Protein AF-A0A2H5E335-F1 (afdb_monomer_lite)

Secondary structure (DSSP, 8-state):
-HHHHHHHHHHHH--EEEEETTEEEEE-SS-EEEEEPPPP-EEEEEEE-SS-EEEESSSEEEEEEEESSTTSPPEEE-SPEET--PPTTEEEEEEEEEEEPSS--TTS-SEEEEEEEEEEEEE---

pLDDT: mean 90.13, std 8.55, range [60.62, 98.44]

Sequence (126 aa):
MQRDARLIHQLEAGMDVSLDGDRLRLADGKDALSFERQPQGEIKLIYVAPDRKACVGVAPMQCLQVRADKAQPWELHYGEIEGFKPESGVAYRLRIKEVKVDNPPADASSLRWILETVVEQEVIKP

Structure (mmCIF, N/CA/C/O backbone):
data_AF-A0A2H5E335-F1
#
_entry.id   AF-A0A2H5E335-F1
#
loop_
_atom_site.group_PDB
_atom_site.id
_atom_site.type_symbol
_atom_site.label_atom_id
_atom_site.label_alt_id
_atom_site.label_comp_id
_atom_site.label_asym_id
_atom_site.label_entity_id
_atom_site.label_seq_id
_atom_site.pdbx_PDB_ins_code
_atom_site.Cartn_x
_atom_site.Cartn_y
_atom_site.Cartn_z
_atom_site.occupancy
_atom_site.B_iso_or_equiv
_atom_site.auth_seq_id
_atom_site.auth_comp_id
_atom_site.auth_asym_id
_atom_site.auth_atom_id
_atom_site.pdbx_PDB_model_num
ATOM 1 N N . MET A 1 1 ? -5.940 -7.190 -18.837 1.00 60.62 1 MET A N 1
ATOM 2 C CA . MET A 1 1 ? -6.496 -7.380 -20.199 1.00 60.62 1 MET A CA 1
ATOM 3 C C . MET A 1 1 ? -5.708 -6.658 -21.300 1.00 60.62 1 MET A C 1
ATOM 5 O O . MET A 1 1 ? -5.048 -7.346 -22.060 1.00 60.62 1 MET A O 1
ATOM 9 N N . GLN A 1 2 ? -5.692 -5.318 -21.421 1.00 68.56 2 GLN A N 1
ATOM 10 C CA . GLN A 1 2 ? -4.938 -4.645 -22.515 1.00 68.56 2 GLN A CA 1
ATOM 11 C C . GLN A 1 2 ? -3.404 -4.702 -22.382 1.00 68.56 2 GLN A C 1
ATOM 13 O O . GLN A 1 2 ? -2.686 -4.597 -23.376 1.00 68.56 2 GLN A O 1
ATOM 18 N N . ARG A 1 3 ? -2.881 -4.798 -21.155 1.00 73.50 3 ARG A N 1
ATOM 19 C CA . ARG A 1 3 ? -1.435 -4.895 -20.906 1.00 73.50 3 ARG A CA 1
ATOM 20 C C . ARG A 1 3 ? -0.919 -6.303 -21.203 1.00 73.50 3 ARG A C 1
ATOM 22 O O . ARG A 1 3 ? 0.105 -6.445 -21.856 1.00 73.50 3 ARG A O 1
ATOM 29 N N . ASP A 1 4 ? -1.694 -7.307 -20.808 1.00 78.75 4 ASP A N 1
ATOM 30 C CA . ASP A 1 4 ? -1.382 -8.722 -21.027 1.00 78.75 4 ASP A CA 1
ATOM 31 C C . ASP A 1 4 ? -1.404 -9.065 -22.519 1.00 78.75 4 ASP A C 1
ATOM 33 O O . ASP A 1 4 ? -0.482 -9.699 -23.010 1.00 78.75 4 ASP A O 1
ATOM 37 N N . ALA A 1 5 ? -2.391 -8.557 -23.267 1.00 76.94 5 ALA A N 1
ATOM 38 C CA . ALA A 1 5 ? -2.455 -8.744 -24.718 1.00 76.94 5 ALA A CA 1
ATOM 39 C C . ALA A 1 5 ? -1.237 -8.146 -25.447 1.00 76.94 5 ALA A C 1
ATOM 41 O O . ALA A 1 5 ? -0.701 -8.764 -26.363 1.00 76.94 5 ALA A O 1
ATOM 42 N N . ARG A 1 6 ? -0.763 -6.968 -25.014 1.00 74.38 6 ARG A N 1
ATOM 43 C CA . ARG A 1 6 ? 0.463 -6.354 -25.554 1.00 74.38 6 ARG A CA 1
ATOM 44 C C . ARG A 1 6 ? 1.710 -7.159 -25.209 1.00 74.38 6 ARG A C 1
ATOM 46 O O . ARG A 1 6 ? 2.563 -7.337 -26.068 1.00 74.38 6 ARG A O 1
ATOM 53 N N . LEU A 1 7 ? 1.799 -7.664 -23.980 1.00 78.56 7 LEU A N 1
ATOM 54 C CA . LEU A 1 7 ? 2.911 -8.511 -23.558 1.00 78.56 7 LEU A CA 1
ATOM 55 C C . LEU A 1 7 ? 2.973 -9.809 -24.376 1.00 78.56 7 LEU A C 1
ATOM 57 O O . LEU A 1 7 ? 4.048 -10.175 -24.837 1.00 78.56 7 LEU A O 1
ATOM 61 N N . ILE A 1 8 ? 1.830 -10.469 -24.586 1.00 80.31 8 ILE A N 1
ATOM 62 C CA . ILE A 1 8 ? 1.732 -11.688 -25.402 1.00 80.31 8 ILE A CA 1
ATOM 63 C C . ILE A 1 8 ? 2.181 -11.407 -26.839 1.00 80.31 8 ILE A C 1
ATOM 65 O O . ILE A 1 8 ? 3.070 -12.090 -27.333 1.00 80.31 8 ILE A O 1
ATOM 69 N N . HIS A 1 9 ? 1.634 -10.361 -27.470 1.00 73.56 9 HIS A N 1
ATOM 70 C CA . HIS A 1 9 ? 2.012 -9.984 -28.835 1.00 73.56 9 HIS A CA 1
ATOM 71 C C . HIS A 1 9 ? 3.520 -9.752 -28.968 1.00 73.56 9 HIS A C 1
ATOM 73 O O . HIS A 1 9 ? 4.144 -10.248 -29.902 1.00 73.56 9 HIS A O 1
ATOM 79 N N . GLN A 1 10 ? 4.119 -9.016 -28.028 1.00 68.75 10 GLN A N 1
ATOM 80 C CA . GLN A 1 10 ? 5.556 -8.774 -28.065 1.00 68.75 10 GLN A CA 1
ATOM 81 C C . GLN A 1 10 ? 6.347 -10.084 -27.923 1.00 68.75 10 GLN A C 1
ATOM 83 O O . GLN A 1 10 ? 7.240 -10.328 -28.728 1.00 68.75 10 GLN A O 1
ATOM 88 N N . LEU A 1 11 ? 5.988 -10.966 -26.980 1.00 76.06 11 LEU A N 1
ATOM 89 C CA . LEU A 1 11 ? 6.656 -12.263 -26.788 1.00 76.06 11 LEU A CA 1
ATOM 90 C C . LEU A 1 11 ? 6.632 -13.148 -28.047 1.00 76.06 11 LEU A C 1
ATOM 92 O O . LEU A 1 11 ? 7.622 -13.819 -28.333 1.00 76.06 11 LEU A O 1
ATOM 96 N N . GLU A 1 12 ? 5.531 -13.135 -28.798 1.00 75.12 12 GLU A N 1
ATOM 97 C CA . GLU A 1 12 ? 5.362 -13.917 -30.030 1.00 75.12 12 GLU A CA 1
ATOM 98 C C . GLU A 1 12 ? 6.105 -13.315 -31.237 1.00 75.12 12 GLU A C 1
ATOM 100 O O . GLU A 1 12 ? 6.543 -14.056 -32.117 1.00 75.12 12 GLU A O 1
ATOM 105 N N . ALA A 1 13 ? 6.283 -11.988 -31.280 1.00 69.75 13 ALA A N 1
ATOM 106 C CA . ALA A 1 13 ? 6.870 -11.272 -32.417 1.00 69.75 13 ALA A CA 1
ATOM 107 C C . ALA A 1 13 ? 8.408 -11.361 -32.520 1.00 69.75 13 ALA A C 1
ATOM 109 O O . ALA A 1 13 ? 8.966 -10.949 -33.536 1.00 69.75 13 ALA A O 1
ATOM 110 N N . GLY A 1 14 ? 9.093 -11.902 -31.505 1.00 66.50 14 GLY A N 1
ATOM 111 C CA . GLY A 1 14 ? 10.557 -11.898 -31.417 1.00 66.50 14 GLY A CA 1
ATOM 112 C C . GLY A 1 14 ? 11.076 -10.517 -31.008 1.00 66.50 14 GLY A C 1
ATOM 113 O O . GLY A 1 14 ? 11.213 -9.621 -31.834 1.00 66.50 14 GLY A O 1
ATOM 114 N N . MET A 1 15 ? 11.327 -10.332 -29.710 1.00 76.19 15 MET A N 1
ATOM 115 C CA . MET A 1 15 ? 11.650 -9.019 -29.138 1.00 76.19 15 MET A CA 1
ATOM 116 C C . MET A 1 15 ? 13.148 -8.741 -29.100 1.00 76.19 15 MET A C 1
ATOM 118 O O . MET A 1 15 ? 13.938 -9.613 -28.731 1.00 76.19 15 MET A O 1
ATOM 122 N N . ASP A 1 16 ? 13.500 -7.472 -29.298 1.00 83.44 16 ASP A N 1
ATOM 123 C CA . ASP A 1 16 ? 14.744 -6.921 -28.777 1.00 83.44 16 ASP A CA 1
ATOM 124 C C . ASP A 1 16 ? 14.604 -6.736 -27.263 1.00 83.44 16 ASP A C 1
ATOM 126 O O . ASP A 1 16 ? 13.785 -5.947 -26.770 1.00 83.44 16 ASP A O 1
ATOM 130 N N . VAL A 1 17 ? 15.412 -7.489 -26.519 1.00 88.12 17 VAL A N 1
ATOM 131 C CA . VAL A 1 17 ? 15.466 -7.453 -25.058 1.00 88.12 17 VAL A CA 1
ATOM 132 C C . VAL A 1 17 ? 16.717 -6.699 -24.636 1.00 88.12 17 VAL A C 1
ATOM 134 O O . VAL A 1 17 ? 17.832 -7.110 -24.950 1.00 88.12 17 VAL A O 1
ATOM 137 N N . SER A 1 18 ? 16.544 -5.617 -23.881 1.00 90.38 18 SER A N 1
ATOM 138 C CA . SER A 1 18 ? 17.660 -4.886 -23.275 1.00 90.38 18 SER A CA 1
ATOM 139 C C . SER A 1 18 ? 17.441 -4.726 -21.777 1.00 90.38 18 SER A C 1
ATOM 141 O O . SER A 1 18 ? 16.357 -4.322 -21.348 1.00 90.38 18 SER A O 1
ATOM 143 N N . LEU A 1 19 ? 18.479 -5.006 -20.994 1.00 91.62 19 LEU A N 1
ATOM 144 C CA . LEU A 1 19 ? 18.505 -4.793 -19.551 1.00 91.62 19 LEU A CA 1
ATOM 145 C C . LEU A 1 19 ? 19.528 -3.699 -19.238 1.00 91.62 19 LEU A C 1
ATOM 147 O O . LEU A 1 19 ? 20.710 -3.870 -19.530 1.00 91.62 19 LEU A O 1
ATOM 151 N N . ASP A 1 20 ? 19.066 -2.598 -18.652 1.00 91.38 20 ASP A N 1
ATOM 152 C CA . ASP A 1 20 ? 19.900 -1.489 -18.188 1.00 91.38 20 ASP A CA 1
ATOM 153 C C . ASP A 1 20 ? 19.709 -1.323 -16.677 1.00 91.38 20 ASP A C 1
ATOM 155 O O . ASP A 1 20 ? 18.678 -0.835 -16.209 1.00 91.38 20 ASP A O 1
ATOM 159 N N . GLY A 1 21 ? 20.669 -1.834 -15.904 1.00 90.19 21 GLY A N 1
ATOM 160 C CA . GLY A 1 21 ? 20.563 -1.918 -14.448 1.00 90.19 21 GLY A CA 1
ATOM 161 C C . GLY A 1 21 ? 19.329 -2.712 -14.005 1.00 90.19 21 GLY A C 1
ATOM 162 O O . GLY A 1 21 ? 19.232 -3.920 -14.231 1.00 90.19 21 GLY A O 1
ATOM 163 N N . ASP A 1 22 ? 18.390 -2.018 -13.364 1.00 90.06 22 ASP A N 1
ATOM 164 C CA . ASP A 1 22 ? 17.129 -2.577 -12.869 1.00 90.06 22 ASP A CA 1
ATOM 165 C C . ASP A 1 22 ? 15.958 -2.415 -13.849 1.00 90.06 22 ASP A C 1
ATOM 167 O O . ASP A 1 22 ? 14.860 -2.912 -13.584 1.00 90.06 22 ASP A O 1
ATOM 171 N N . ARG A 1 23 ? 16.190 -1.788 -15.007 1.00 92.94 23 ARG A N 1
ATOM 172 C CA . ARG A 1 23 ? 15.169 -1.553 -16.023 1.00 92.94 23 ARG A CA 1
ATOM 173 C C . ARG A 1 23 ? 15.276 -2.561 -17.161 1.00 92.94 23 ARG A C 1
ATOM 175 O O . ARG A 1 23 ? 16.221 -2.555 -17.948 1.00 92.94 23 ARG A O 1
ATOM 182 N N . LEU A 1 24 ? 14.255 -3.400 -17.296 1.00 91.88 24 LEU A N 1
ATOM 183 C CA . LEU A 1 24 ? 14.055 -4.271 -18.451 1.00 91.88 24 LEU A CA 1
ATOM 184 C C . LEU A 1 24 ? 13.215 -3.539 -19.499 1.00 91.88 24 LEU A C 1
ATOM 186 O O . LEU A 1 24 ? 12.108 -3.080 -19.210 1.00 91.88 24 LEU A O 1
ATOM 190 N N . ARG A 1 25 ? 13.706 -3.478 -20.736 1.00 91.44 25 ARG A N 1
ATOM 191 C CA . ARG A 1 25 ? 12.955 -2.980 -21.889 1.00 91.44 25 ARG A CA 1
ATOM 192 C C . ARG A 1 25 ? 12.761 -4.096 -22.910 1.00 91.44 25 ARG A C 1
ATOM 194 O O . ARG A 1 25 ? 13.720 -4.752 -23.307 1.00 91.44 25 ARG A O 1
ATOM 201 N N . LEU A 1 26 ? 11.514 -4.264 -23.335 1.00 88.75 26 LEU A N 1
ATOM 202 C CA . LEU A 1 26 ? 11.091 -5.184 -24.386 1.00 88.75 26 LEU A CA 1
ATOM 203 C C . LEU A 1 26 ? 10.549 -4.361 -25.553 1.00 88.75 26 LEU A C 1
ATOM 205 O O . LEU A 1 26 ? 9.723 -3.477 -25.320 1.00 88.75 26 LEU A O 1
ATOM 209 N N . ALA A 1 27 ? 11.013 -4.604 -26.777 1.00 86.25 27 ALA A N 1
ATOM 210 C CA . ALA A 1 27 ? 10.514 -3.900 -27.957 1.00 86.25 27 ALA A CA 1
ATOM 211 C C . ALA A 1 27 ? 10.431 -4.794 -29.194 1.00 86.25 27 ALA A C 1
ATOM 213 O O . ALA A 1 27 ? 11.202 -5.736 -29.338 1.00 86.25 27 ALA A O 1
ATOM 214 N N . ASP A 1 28 ? 9.521 -4.450 -30.103 1.00 81.25 28 ASP A N 1
ATOM 215 C CA . ASP A 1 28 ? 9.271 -5.154 -31.372 1.00 81.25 28 ASP A CA 1
ATOM 216 C C . ASP A 1 28 ? 9.403 -4.221 -32.599 1.00 81.25 28 ASP A C 1
ATOM 218 O O . ASP A 1 28 ? 8.869 -4.480 -33.678 1.00 81.25 28 ASP A O 1
ATOM 222 N N . GLY A 1 29 ? 10.076 -3.077 -32.420 1.00 78.19 29 GLY A N 1
ATOM 223 C CA . GLY A 1 29 ? 10.243 -2.032 -33.436 1.00 78.19 29 GLY A CA 1
ATOM 224 C C . GLY A 1 29 ? 9.037 -1.100 -33.619 1.00 78.19 29 GLY A C 1
ATOM 225 O O . GLY A 1 29 ? 9.208 -0.022 -34.187 1.00 78.19 29 GLY A O 1
ATOM 226 N N . LYS A 1 30 ? 7.846 -1.453 -33.113 1.00 79.94 30 LYS A N 1
ATOM 227 C CA . LYS A 1 30 ? 6.643 -0.596 -33.145 1.00 79.94 30 LYS A CA 1
ATOM 228 C C . LYS A 1 30 ? 6.271 -0.067 -31.769 1.00 79.94 30 LYS A C 1
ATOM 230 O O . LYS A 1 30 ? 5.855 1.082 -31.656 1.00 79.94 30 LYS A O 1
ATOM 235 N N . ASP A 1 31 ? 6.435 -0.894 -30.745 1.00 82.12 31 ASP A N 1
ATOM 236 C CA . ASP A 1 31 ? 6.078 -0.578 -29.370 1.00 82.12 31 ASP A CA 1
ATOM 237 C C . ASP A 1 31 ? 7.196 -0.987 -28.402 1.00 82.12 31 ASP A C 1
ATOM 239 O O . ASP A 1 31 ? 8.098 -1.763 -28.736 1.00 82.12 31 ASP A O 1
ATOM 243 N N . ALA A 1 32 ? 7.146 -0.454 -27.179 1.00 85.50 32 ALA A N 1
ATOM 244 C CA . ALA A 1 32 ? 8.095 -0.810 -26.130 1.00 85.50 32 ALA A CA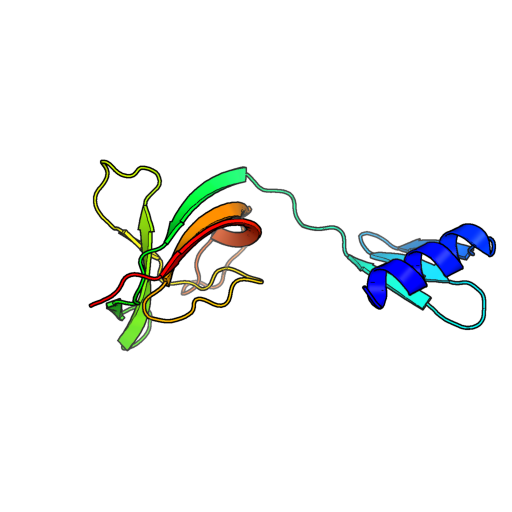 1
ATOM 245 C C . ALA A 1 32 ? 7.434 -0.890 -24.750 1.00 85.50 32 ALA A C 1
ATOM 247 O O . ALA A 1 32 ? 6.734 0.027 -24.323 1.00 85.50 32 ALA A O 1
ATOM 248 N N . LEU A 1 33 ? 7.713 -1.969 -24.019 1.00 86.88 33 LEU A N 1
ATOM 249 C CA . LEU A 1 33 ? 7.364 -2.114 -22.610 1.00 86.88 33 LEU A CA 1
ATOM 250 C C . LEU A 1 33 ? 8.610 -1.878 -21.753 1.00 86.88 33 LEU A C 1
ATOM 252 O O . LEU A 1 33 ? 9.700 -2.342 -22.079 1.00 86.88 33 LEU A O 1
ATOM 256 N N . SER A 1 34 ? 8.451 -1.138 -20.656 1.00 89.00 34 SER A N 1
ATOM 257 C CA . SER A 1 34 ? 9.490 -0.947 -19.640 1.00 89.00 34 SER A CA 1
ATOM 258 C C . SER A 1 34 ? 9.016 -1.515 -18.310 1.00 89.00 34 SER A C 1
ATOM 260 O O . SER A 1 34 ? 7.897 -1.238 -17.876 1.00 89.00 34 SER A O 1
ATOM 262 N N . PHE A 1 35 ? 9.883 -2.286 -17.669 1.00 88.50 35 PHE A N 1
ATOM 263 C CA . PHE A 1 35 ? 9.659 -2.883 -16.364 1.00 88.50 35 PHE A CA 1
ATOM 264 C C . PHE A 1 35 ? 10.814 -2.484 -15.460 1.00 88.50 35 PHE A C 1
ATOM 266 O O . PHE A 1 35 ? 11.970 -2.654 -15.831 1.00 88.50 35 PHE A O 1
ATOM 273 N N . GLU A 1 36 ? 10.489 -1.981 -14.279 1.00 90.25 36 GLU A N 1
ATOM 274 C CA . GLU A 1 36 ? 11.469 -1.724 -13.229 1.00 90.25 36 GLU A CA 1
ATOM 275 C C . GLU A 1 36 ? 11.480 -2.916 -12.275 1.00 90.25 36 GLU A C 1
ATOM 277 O O . GLU A 1 36 ? 10.418 -3.426 -11.889 1.00 90.25 36 GLU A O 1
ATOM 282 N N . ARG A 1 37 ? 12.671 -3.373 -11.888 1.00 88.75 37 ARG A N 1
ATOM 283 C CA . ARG A 1 37 ? 12.820 -4.394 -10.856 1.00 88.75 37 ARG A CA 1
ATOM 284 C C . ARG A 1 37 ? 12.235 -3.855 -9.556 1.00 88.75 37 ARG A C 1
ATOM 286 O O . ARG A 1 37 ? 12.618 -2.795 -9.070 1.00 88.75 37 ARG A O 1
ATOM 293 N N . GLN A 1 38 ? 11.313 -4.610 -8.969 1.00 85.00 38 GLN A N 1
ATOM 294 C CA . GLN A 1 38 ? 10.815 -4.264 -7.647 1.00 85.00 38 GLN A CA 1
ATOM 295 C C . GLN A 1 38 ? 11.916 -4.448 -6.593 1.00 85.00 38 GLN A C 1
ATOM 297 O O . GLN A 1 38 ? 12.669 -5.425 -6.666 1.00 85.00 38 GLN A O 1
ATOM 302 N N . PRO A 1 39 ? 11.987 -3.559 -5.590 1.00 88.25 39 PRO A N 1
ATOM 303 C CA . PRO A 1 39 ? 12.945 -3.693 -4.503 1.00 88.25 39 PRO A CA 1
ATOM 304 C C . PRO A 1 39 ? 12.715 -4.993 -3.721 1.00 88.25 39 PRO A C 1
ATOM 306 O O . PRO A 1 39 ? 11.595 -5.509 -3.645 1.00 88.25 39 PRO A O 1
ATOM 309 N N . GLN A 1 40 ? 13.784 -5.522 -3.126 1.00 89.06 40 GLN A N 1
ATOM 310 C CA . GLN A 1 40 ? 13.689 -6.657 -2.209 1.00 89.06 40 GLN A CA 1
ATOM 311 C C . GLN A 1 40 ? 13.129 -6.202 -0.858 1.00 89.06 40 GLN A C 1
ATOM 313 O O . GLN A 1 40 ? 13.362 -5.077 -0.421 1.00 89.06 40 GLN A O 1
ATOM 318 N N . GLY A 1 41 ? 12.388 -7.081 -0.189 1.00 93.19 41 GLY A N 1
ATOM 319 C CA . GLY A 1 41 ? 11.755 -6.767 1.084 1.00 93.19 41 GLY A CA 1
ATOM 320 C C . GLY A 1 41 ? 11.146 -7.991 1.750 1.00 93.19 41 GLY A C 1
ATOM 321 O O . GLY A 1 41 ? 11.043 -9.062 1.146 1.00 93.19 41 GLY A O 1
ATOM 32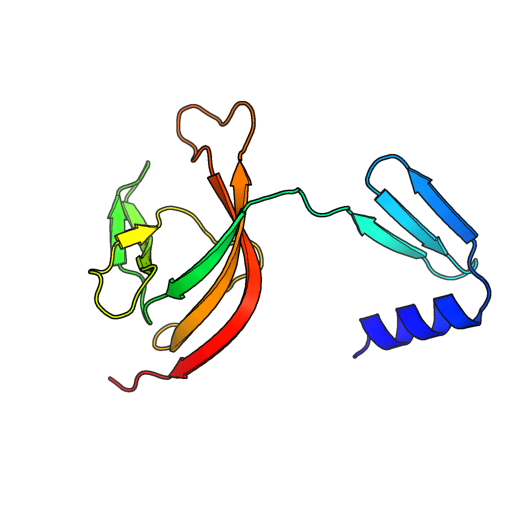2 N N . GLU A 1 42 ? 10.743 -7.821 3.002 1.00 96.25 42 GLU A N 1
ATOM 323 C CA . GLU A 1 42 ? 10.044 -8.848 3.763 1.00 96.25 42 GLU A CA 1
ATOM 324 C C . GLU A 1 42 ? 8.583 -8.916 3.319 1.00 96.25 42 GLU A C 1
ATOM 326 O O 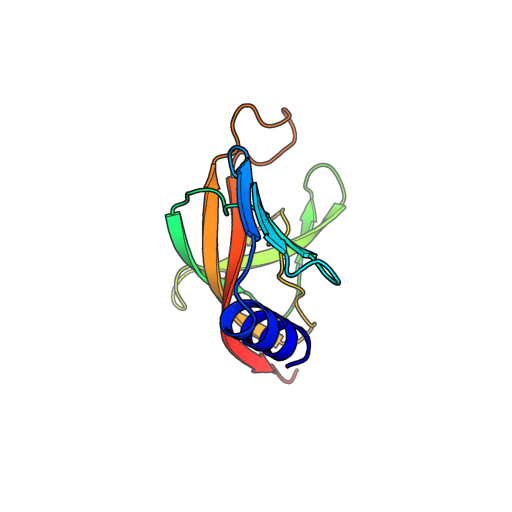. GLU A 1 42 ? 7.908 -7.898 3.183 1.00 96.25 42 GLU A O 1
ATOM 331 N N . ILE A 1 43 ? 8.070 -10.123 3.102 1.00 97.31 43 ILE A N 1
ATOM 332 C CA . ILE A 1 43 ? 6.654 -10.309 2.799 1.00 97.31 43 ILE A CA 1
ATOM 333 C C . ILE A 1 43 ? 5.863 -10.408 4.096 1.00 97.31 43 ILE A C 1
ATOM 335 O O . ILE A 1 43 ? 6.156 -11.257 4.936 1.00 97.31 43 ILE A O 1
ATOM 339 N N . LYS A 1 44 ? 4.790 -9.620 4.202 1.00 97.00 44 LYS A N 1
ATOM 340 C CA . LYS A 1 44 ? 3.864 -9.659 5.337 1.00 97.00 44 LYS A CA 1
ATOM 341 C C . LYS A 1 44 ? 2.421 -9.826 4.876 1.00 97.00 44 LYS A C 1
ATOM 343 O O . LYS A 1 44 ? 2.027 -9.360 3.806 1.00 97.00 44 LYS A O 1
ATOM 348 N N . LEU A 1 45 ? 1.631 -10.504 5.704 1.00 97.94 45 LEU A N 1
ATOM 349 C CA . LEU A 1 45 ? 0.176 -10.529 5.599 1.00 97.94 45 LEU A CA 1
ATOM 350 C C . LEU A 1 45 ? -0.388 -9.624 6.684 1.00 97.94 45 LEU A C 1
ATOM 352 O O . LEU A 1 45 ? -0.080 -9.810 7.857 1.00 97.94 45 LEU A O 1
ATOM 356 N N . ILE A 1 46 ? -1.210 -8.665 6.280 1.00 98.06 46 ILE A N 1
ATOM 357 C CA . ILE A 1 46 ? -1.829 -7.705 7.191 1.00 98.06 46 ILE A CA 1
ATOM 358 C C . ILE A 1 46 ? -3.326 -7.618 6.933 1.00 98.06 46 ILE A C 1
ATOM 360 O O . ILE A 1 46 ? -3.801 -7.852 5.819 1.00 98.06 46 ILE A O 1
ATOM 364 N N . TYR A 1 47 ? -4.066 -7.242 7.964 1.00 98.44 47 TYR A N 1
ATOM 365 C CA . TYR A 1 47 ? -5.434 -6.767 7.838 1.00 98.44 47 TYR A CA 1
ATOM 366 C C . TYR A 1 47 ? -5.435 -5.245 7.825 1.00 98.44 47 TYR A C 1
ATOM 368 O O . TYR A 1 47 ? -4.673 -4.633 8.572 1.00 98.44 47 TYR A O 1
ATOM 376 N N . VAL A 1 48 ? -6.312 -4.653 7.020 1.00 98.25 48 VAL A N 1
ATOM 377 C CA . VAL A 1 48 ? -6.583 -3.212 6.995 1.00 98.25 48 VAL A CA 1
ATOM 378 C C . VAL A 1 48 ? -8.048 -3.000 7.349 1.00 98.25 48 VAL A C 1
ATOM 380 O O . VAL A 1 48 ? -8.921 -3.686 6.811 1.00 98.25 48 VAL A O 1
ATOM 383 N N . ALA A 1 49 ? -8.314 -2.095 8.288 1.00 97.69 49 ALA A N 1
ATOM 384 C CA . ALA A 1 49 ? -9.673 -1.806 8.728 1.00 97.69 49 ALA A CA 1
ATOM 385 C C . ALA A 1 49 ? -10.479 -1.064 7.642 1.00 97.69 49 ALA A C 1
ATOM 387 O O . ALA A 1 49 ? -9.878 -0.449 6.759 1.00 97.69 49 ALA A O 1
ATOM 388 N N . PRO A 1 50 ? -11.822 -1.069 7.739 1.00 96.81 50 PRO A N 1
ATOM 389 C CA . PRO A 1 50 ? -12.707 -0.446 6.754 1.00 96.81 50 PRO A CA 1
ATOM 390 C C . PRO A 1 50 ? -12.505 1.048 6.564 1.00 96.81 50 PRO A C 1
ATOM 392 O O . PRO A 1 50 ? -12.636 1.568 5.459 1.00 96.81 50 PRO A O 1
ATOM 395 N N . ASP A 1 51 ? -12.184 1.732 7.657 1.00 95.69 51 ASP A N 1
ATOM 396 C CA . ASP A 1 51 ? -12.084 3.177 7.682 1.00 95.69 51 ASP A CA 1
ATOM 397 C C . ASP A 1 51 ? -10.767 3.618 8.296 1.00 95.69 51 ASP A C 1
ATOM 399 O O . ASP A 1 51 ? -10.173 2.966 9.166 1.00 95.69 51 ASP A O 1
ATOM 403 N N . ARG A 1 52 ? -10.311 4.775 7.829 1.00 95.50 52 ARG A N 1
ATOM 404 C CA . ARG A 1 52 ? -9.163 5.461 8.406 1.00 95.50 52 ARG A CA 1
ATOM 405 C C . ARG A 1 52 ? -9.536 6.073 9.747 1.00 95.50 52 ARG A C 1
ATOM 407 O O . ARG A 1 52 ? -10.702 6.340 10.033 1.00 95.50 52 ARG A O 1
ATOM 414 N N . LYS A 1 53 ? -8.518 6.312 10.567 1.00 96.25 53 LYS A N 1
ATOM 415 C CA . LYS A 1 53 ? -8.674 6.984 11.854 1.00 96.25 53 LYS A CA 1
ATOM 416 C C . LYS A 1 53 ? -7.890 8.284 11.861 1.00 96.25 53 LYS A C 1
ATOM 418 O O . LYS A 1 53 ? -6.752 8.332 11.392 1.00 96.25 53 LYS A O 1
ATOM 423 N N . ALA A 1 54 ? -8.493 9.318 12.444 1.00 96.75 54 ALA A N 1
ATOM 424 C CA . ALA A 1 54 ? -7.805 10.570 12.702 1.00 96.75 54 ALA A CA 1
ATOM 425 C C . ALA A 1 54 ? -6.559 10.307 13.561 1.00 96.75 54 ALA A C 1
ATOM 427 O O . ALA A 1 54 ? -6.624 9.636 14.594 1.00 96.75 54 ALA A O 1
ATOM 428 N N . CYS A 1 55 ? -5.427 10.829 13.113 1.00 94.62 55 CYS A N 1
ATOM 429 C CA . CYS A 1 55 ? -4.124 10.663 13.740 1.00 94.62 55 CYS A CA 1
ATOM 430 C C . CYS A 1 55 ? -3.275 11.918 13.492 1.00 94.62 55 CYS A C 1
ATOM 432 O O . CYS A 1 55 ? -3.633 12.779 12.684 1.00 94.62 55 CYS A O 1
ATOM 434 N N . VAL A 1 56 ? -2.142 12.023 14.183 1.00 92.56 56 VAL A N 1
ATOM 435 C CA . VAL A 1 56 ? -1.190 13.124 14.002 1.00 92.56 56 VAL A CA 1
ATOM 436 C C . VAL A 1 56 ? 0.176 12.524 13.692 1.00 92.56 56 VAL A C 1
ATOM 438 O O . VAL A 1 56 ? 0.738 11.825 14.532 1.00 92.56 56 VAL A O 1
ATOM 441 N N . GLY A 1 57 ? 0.660 12.755 12.469 1.00 86.44 57 GLY A N 1
ATOM 442 C CA . GLY A 1 57 ? 2.050 12.515 12.073 1.00 86.44 57 GLY A CA 1
ATOM 443 C C . GLY A 1 57 ? 2.836 13.819 12.199 1.00 86.44 57 GLY A C 1
ATOM 444 O O . GLY A 1 57 ? 2.879 14.417 13.269 1.00 86.44 57 GLY A O 1
ATOM 445 N N . VAL A 1 58 ? 3.369 14.321 11.081 1.00 86.12 58 VAL A N 1
ATOM 446 C CA . VAL A 1 58 ? 3.908 15.696 11.002 1.00 86.12 58 VAL A CA 1
ATOM 447 C C . VAL A 1 58 ? 2.793 16.745 11.159 1.00 86.12 58 VAL A C 1
ATOM 449 O O . VAL A 1 58 ? 3.008 17.818 11.716 1.00 86.12 58 VAL A O 1
ATOM 452 N N . ALA A 1 59 ? 1.580 16.418 10.703 1.00 90.75 59 ALA A N 1
ATOM 453 C CA . ALA A 1 59 ? 0.368 17.226 10.822 1.00 90.75 59 ALA A CA 1
ATOM 454 C C . ALA A 1 59 ? -0.864 16.316 11.042 1.00 90.75 59 ALA A C 1
ATOM 456 O O . ALA A 1 59 ? -0.757 15.094 10.870 1.00 90.75 59 ALA A O 1
ATOM 457 N N . PRO A 1 60 ? -2.034 16.869 11.425 1.00 95.25 60 PRO A N 1
ATOM 458 C CA . PRO A 1 60 ? -3.279 16.106 11.488 1.00 95.25 60 PRO A CA 1
ATOM 459 C C . PRO A 1 60 ? -3.617 15.460 10.139 1.00 95.25 60 PRO A C 1
ATOM 461 O O . PRO A 1 60 ? -3.614 16.128 9.106 1.00 95.25 60 PRO A O 1
ATOM 464 N N . MET A 1 61 ? -3.918 14.162 10.149 1.00 94.62 61 MET A N 1
ATOM 465 C CA . MET A 1 61 ? -4.179 13.373 8.943 1.00 94.62 61 MET A CA 1
ATOM 466 C C . MET A 1 61 ? -5.101 12.174 9.230 1.00 94.62 61 MET A C 1
ATOM 468 O O . MET A 1 61 ? -5.594 11.994 10.345 1.00 94.62 61 MET A O 1
ATOM 472 N N . GLN A 1 62 ? -5.351 11.356 8.204 1.00 95.62 62 GLN A N 1
ATOM 473 C CA . GLN A 1 62 ? -6.146 10.128 8.285 1.00 95.62 62 GLN A CA 1
ATOM 474 C C . GLN A 1 62 ? -5.250 8.908 8.046 1.00 95.62 62 GLN A C 1
ATOM 476 O O . GLN A 1 62 ? -4.838 8.644 6.915 1.00 95.62 62 GLN A O 1
ATOM 481 N N . CYS A 1 63 ? -4.966 8.160 9.108 1.00 95.88 63 CYS A N 1
ATOM 482 C CA . CYS A 1 63 ? -4.090 6.992 9.070 1.00 95.88 63 CYS A CA 1
ATOM 483 C C . CYS A 1 63 ? -4.867 5.719 8.761 1.00 95.88 63 CYS A C 1
ATOM 485 O O . CYS A 1 63 ? -6.029 5.563 9.151 1.00 95.88 63 CYS A O 1
ATOM 487 N N . LEU A 1 64 ? -4.184 4.773 8.124 1.00 97.31 64 LEU A N 1
ATOM 488 C CA . LEU A 1 64 ? -4.670 3.407 8.029 1.00 97.31 64 LEU A CA 1
ATOM 489 C C . LEU A 1 64 ? -4.656 2.757 9.413 1.00 97.31 64 LEU A C 1
ATOM 491 O O . LEU A 1 64 ? -3.818 3.066 10.259 1.00 97.31 64 LEU A O 1
ATOM 495 N N . GLN A 1 65 ? -5.585 1.836 9.630 1.00 97.81 65 GLN A N 1
ATOM 496 C CA . GLN A 1 65 ? -5.592 0.966 10.799 1.00 97.81 65 GLN A CA 1
ATOM 497 C C . GLN A 1 65 ? -5.227 -0.436 10.328 1.00 97.81 65 GLN A C 1
ATOM 499 O O . GLN A 1 65 ? -5.898 -0.978 9.448 1.00 97.81 65 GLN A O 1
ATOM 504 N N . VAL A 1 66 ? -4.161 -1.006 10.880 1.00 97.88 66 VAL A N 1
ATOM 505 C CA . VAL A 1 66 ? -3.596 -2.284 10.442 1.00 97.88 66 VAL A CA 1
ATOM 506 C C . VAL A 1 66 ? -3.376 -3.230 11.614 1.00 97.88 66 VAL A C 1
ATOM 508 O O . VAL A 1 66 ? -3.263 -2.797 12.754 1.00 97.88 66 VAL A O 1
ATOM 511 N N . ARG A 1 67 ? -3.334 -4.534 11.347 1.00 97.81 67 ARG A N 1
ATOM 512 C CA . ARG A 1 67 ? -2.927 -5.555 12.326 1.00 97.81 67 ARG A CA 1
ATOM 513 C C . ARG A 1 67 ? -2.399 -6.792 11.616 1.00 97.81 67 ARG A C 1
ATOM 515 O O . ARG A 1 67 ? -2.858 -7.109 10.518 1.00 97.81 67 ARG A O 1
ATOM 522 N N . ALA A 1 68 ? -1.468 -7.505 12.240 1.00 94.50 68 ALA A N 1
ATOM 523 C CA . ALA A 1 68 ? -0.924 -8.741 11.677 1.00 94.50 68 ALA A CA 1
ATOM 524 C C . ALA A 1 68 ? -1.900 -9.923 11.820 1.00 94.50 68 ALA A C 1
ATOM 526 O O . ALA A 1 68 ? -2.007 -10.762 10.927 1.00 94.50 68 ALA A O 1
ATOM 527 N N . ASP A 1 69 ? -2.656 -9.962 12.921 1.00 94.56 69 ASP A N 1
ATOM 528 C CA . ASP A 1 69 ? -3.585 -11.046 13.246 1.00 94.56 69 ASP A CA 1
ATOM 529 C C . ASP A 1 69 ? -4.959 -10.517 13.693 1.00 94.56 69 ASP A C 1
ATOM 531 O O . ASP A 1 69 ? -5.065 -9.418 14.238 1.00 94.56 69 ASP A O 1
ATOM 535 N N . LYS A 1 70 ? -6.031 -11.300 13.490 1.00 93.25 70 LYS A N 1
ATOM 536 C CA . LYS A 1 70 ? -7.398 -10.916 13.888 1.00 93.25 70 LYS A CA 1
ATOM 537 C C . LYS A 1 70 ? -7.584 -10.808 15.408 1.00 93.25 70 LYS A C 1
ATOM 539 O O . LYS A 1 70 ? -8.504 -10.113 15.838 1.00 93.25 70 LYS A O 1
ATOM 544 N N . ALA A 1 71 ? -6.751 -11.478 16.198 1.00 94.75 71 ALA A N 1
ATOM 545 C CA . ALA A 1 71 ? -6.766 -11.423 17.657 1.00 94.75 71 ALA A CA 1
ATOM 546 C C . ALA A 1 71 ? -5.973 -10.235 18.225 1.00 94.75 71 ALA A C 1
ATOM 548 O O . ALA A 1 71 ? -6.108 -9.919 19.405 1.00 94.75 71 ALA A O 1
ATOM 549 N N . GLN A 1 72 ? -5.150 -9.574 17.407 1.00 95.19 72 GLN A N 1
ATOM 550 C CA . GLN A 1 72 ? -4.371 -8.418 17.836 1.00 95.19 72 GLN A CA 1
ATOM 551 C C . GLN A 1 72 ? -5.185 -7.117 17.741 1.00 95.19 72 GLN A C 1
ATOM 553 O O . GLN A 1 72 ? -6.096 -7.006 16.903 1.00 95.19 72 GLN A O 1
ATOM 558 N N . PRO A 1 73 ? -4.874 -6.127 18.600 1.00 96.56 73 PRO A N 1
ATOM 559 C CA . PRO A 1 73 ? -5.462 -4.800 18.496 1.00 96.56 73 PRO A CA 1
ATOM 560 C C . PRO A 1 73 ? -5.072 -4.127 17.175 1.00 96.56 73 PRO A C 1
ATOM 562 O O . PRO A 1 73 ? -4.073 -4.469 16.547 1.00 96.56 73 PRO A O 1
ATOM 565 N N . TRP A 1 74 ? -5.881 -3.156 16.756 1.00 97.25 74 TRP A N 1
ATOM 566 C CA . TRP A 1 74 ? -5.557 -2.310 15.612 1.00 97.25 74 TRP A CA 1
ATOM 567 C C . TRP A 1 74 ? -4.440 -1.328 15.962 1.00 97.25 74 TRP A C 1
ATOM 569 O O . TRP A 1 74 ? -4.501 -0.645 16.985 1.00 97.25 74 TRP A O 1
ATOM 579 N N . GLU A 1 75 ? -3.473 -1.210 15.064 1.00 96.88 75 GLU A N 1
ATOM 580 C CA . GLU A 1 75 ? -2.373 -0.256 15.119 1.00 96.88 75 GLU A CA 1
ATOM 581 C C . GLU A 1 75 ? -2.533 0.797 14.022 1.00 96.88 75 GLU A C 1
ATOM 583 O O . GLU A 1 75 ? -3.114 0.540 12.967 1.00 96.88 75 GLU A O 1
ATOM 588 N N . LEU A 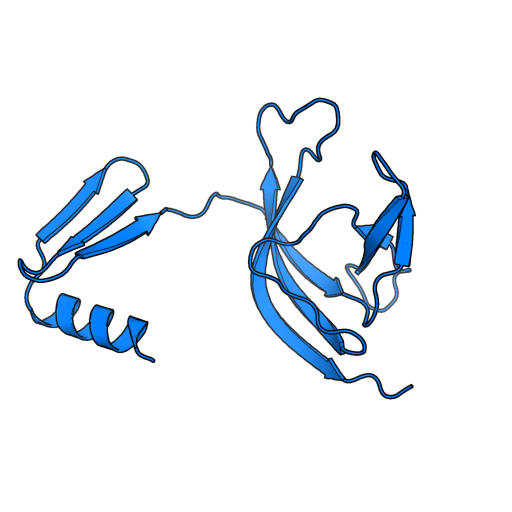1 76 ? -2.025 2.005 14.262 1.00 95.94 76 LEU A N 1
ATOM 589 C CA . LEU A 1 76 ? -2.038 3.062 13.257 1.00 95.94 76 LEU A CA 1
ATOM 590 C C . LEU A 1 76 ? -0.836 2.914 12.329 1.00 95.94 76 LEU A C 1
ATOM 592 O O . LEU A 1 76 ? 0.310 2.936 12.771 1.00 95.94 76 LEU A O 1
ATOM 596 N N . HIS A 1 77 ? -1.107 2.829 11.032 1.00 95.19 77 HIS A N 1
ATOM 597 C CA . HIS A 1 77 ? -0.101 2.972 9.996 1.00 95.19 77 HIS A CA 1
ATOM 598 C C . HIS A 1 77 ? -0.195 4.384 9.415 1.00 95.19 77 HIS A C 1
ATOM 600 O O . HIS A 1 77 ? -1.186 4.760 8.787 1.00 95.19 77 HIS A O 1
ATOM 606 N N . TYR A 1 78 ? 0.845 5.173 9.683 1.00 92.06 78 TYR A N 1
ATOM 607 C CA . TYR A 1 78 ? 0.911 6.602 9.370 1.00 92.06 78 TYR A CA 1
ATOM 608 C C . TYR A 1 78 ? 1.267 6.890 7.907 1.00 92.06 78 TYR A C 1
ATOM 610 O O . TYR A 1 78 ?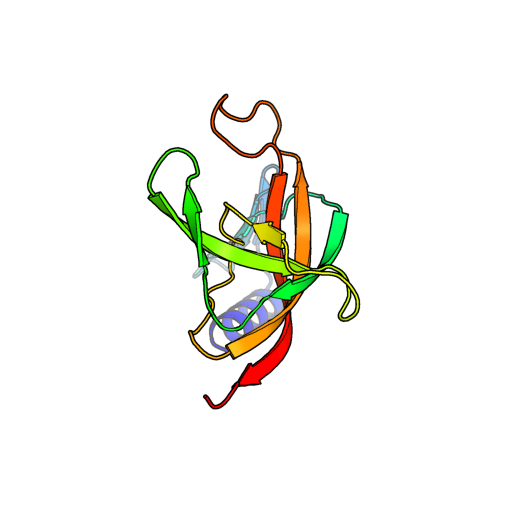 1.15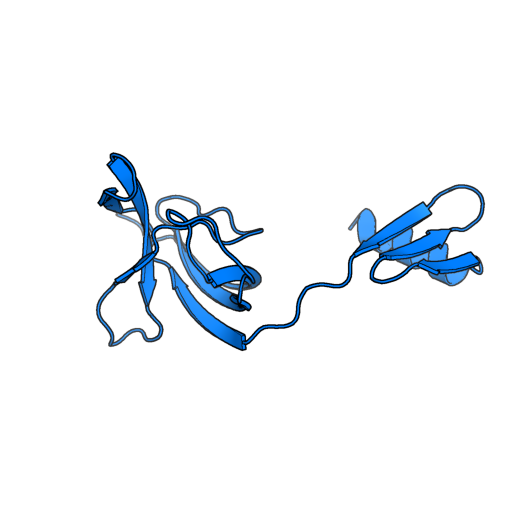1 8.028 7.466 1.00 92.06 78 TYR A O 1
ATOM 618 N N . GLY A 1 79 ? 1.705 5.872 7.165 1.00 89.62 79 GLY A N 1
ATOM 619 C CA . GLY A 1 79 ? 2.018 5.965 5.747 1.00 89.62 79 GLY A CA 1
ATOM 620 C C . GLY A 1 79 ? 0.877 5.500 4.846 1.00 89.62 79 GLY A C 1
ATOM 621 O O . GLY A 1 79 ? -0.194 5.086 5.291 1.00 89.62 79 GLY A O 1
ATOM 622 N N . GLU A 1 80 ? 1.152 5.545 3.550 1.00 93.56 80 GLU A N 1
ATOM 623 C CA . GLU A 1 80 ? 0.352 4.877 2.530 1.00 93.56 80 GLU A CA 1
ATOM 624 C C . GLU A 1 80 ? 0.997 3.539 2.154 1.00 93.56 80 GLU A C 1
ATOM 626 O O . GLU A 1 80 ? 2.204 3.348 2.312 1.00 93.56 80 GLU A O 1
ATOM 631 N N . ILE A 1 81 ? 0.194 2.631 1.600 1.00 97.00 81 ILE A N 1
ATOM 632 C CA . ILE A 1 81 ? 0.693 1.402 0.978 1.00 97.00 81 ILE A CA 1
ATOM 633 C C . ILE A 1 81 ? 0.720 1.635 -0.535 1.00 97.00 81 ILE A C 1
ATOM 635 O O . ILE A 1 81 ? -0.309 1.898 -1.158 1.00 97.00 81 ILE A O 1
ATOM 639 N N . GLU A 1 82 ? 1.894 1.553 -1.151 1.00 95.81 82 GLU A N 1
ATOM 640 C CA . GLU A 1 82 ? 2.064 1.810 -2.581 1.00 95.81 82 GLU A CA 1
ATOM 641 C C . GLU A 1 82 ? 1.258 0.819 -3.421 1.00 95.81 82 GLU A C 1
ATOM 643 O O . GLU A 1 82 ? 1.311 -0.392 -3.210 1.00 95.81 82 GLU A O 1
ATOM 648 N N . GLY A 1 83 ? 0.502 1.337 -4.389 1.00 95.12 83 GLY A N 1
ATOM 649 C CA . GLY A 1 83 ? -0.385 0.527 -5.227 1.00 95.12 83 GLY A CA 1
ATOM 650 C C . GLY A 1 83 ? -1.703 0.122 -4.560 1.00 95.12 83 GLY A C 1
ATOM 651 O O . GLY A 1 83 ? -2.549 -0.463 -5.231 1.00 95.12 83 GLY A O 1
ATOM 652 N N . PHE A 1 84 ? -1.924 0.469 -3.289 1.00 97.12 84 PHE A N 1
ATOM 653 C CA . PHE A 1 84 ? -3.178 0.223 -2.582 1.00 97.12 84 PHE A CA 1
ATOM 654 C C . PHE A 1 84 ? -4.022 1.497 -2.485 1.00 97.12 84 PHE A C 1
ATOM 656 O O . PHE A 1 84 ? -3.526 2.572 -2.154 1.00 97.12 84 PHE A O 1
ATOM 663 N N . LYS A 1 85 ? -5.321 1.377 -2.770 1.00 96.06 85 LYS A N 1
ATOM 664 C CA . LYS A 1 85 ? -6.300 2.464 -2.654 1.00 96.06 85 LYS A CA 1
ATOM 665 C C . LYS A 1 85 ? -7.509 1.946 -1.871 1.00 96.06 85 LYS A C 1
ATOM 667 O O . LYS A 1 85 ? -8.348 1.286 -2.475 1.00 96.06 85 LYS A O 1
ATOM 672 N N . PRO A 1 86 ? -7.580 2.177 -0.550 1.00 94.44 86 PRO A N 1
ATOM 673 C CA . PRO A 1 86 ? -8.675 1.669 0.265 1.00 94.44 86 PRO A CA 1
ATOM 674 C C . PRO A 1 86 ? -9.976 2.408 -0.039 1.00 94.44 86 PRO A C 1
ATOM 676 O O . PRO A 1 86 ? -10.009 3.639 -0.104 1.00 94.44 86 PRO A O 1
ATOM 679 N N . GLU A 1 87 ? -11.049 1.642 -0.156 1.00 95.50 87 GLU A N 1
ATOM 680 C CA . GLU A 1 87 ? -12.420 2.146 -0.182 1.00 95.50 87 GLU A CA 1
ATOM 681 C C . GLU A 1 87 ? -12.994 2.177 1.243 1.00 95.50 87 GLU A C 1
ATOM 683 O O . GLU A 1 87 ? -12.805 1.228 2.004 1.00 95.50 87 GLU A O 1
ATOM 688 N N . SER A 1 88 ? -13.684 3.265 1.603 1.00 94.25 88 SER A N 1
ATOM 689 C CA . SER A 1 88 ? -14.339 3.399 2.914 1.00 94.25 88 SER A CA 1
ATOM 690 C C . SER A 1 88 ? -15.429 2.342 3.082 1.00 94.25 88 SER A C 1
ATOM 692 O O . SER A 1 88 ? -16.148 2.024 2.133 1.00 94.25 88 SER A O 1
ATOM 694 N N . GLY A 1 89 ? -15.535 1.784 4.288 1.00 96.06 89 GLY A N 1
ATOM 695 C CA . GLY A 1 89 ? -16.451 0.686 4.584 1.00 96.06 89 GLY A CA 1
ATOM 696 C C . GLY A 1 89 ? -15.998 -0.683 4.063 1.00 96.06 89 GLY A C 1
ATOM 697 O O . GLY A 1 89 ? -16.781 -1.626 4.121 1.00 96.06 89 GLY A O 1
ATOM 698 N N . VAL A 1 90 ? -14.757 -0.847 3.584 1.00 97.81 90 VAL A N 1
ATOM 699 C CA . VAL A 1 90 ? -14.245 -2.146 3.107 1.00 97.81 90 VAL A CA 1
ATOM 700 C C . VAL A 1 90 ? -13.024 -2.584 3.908 1.00 97.81 90 VAL A C 1
ATOM 702 O O . VAL A 1 90 ? -11.989 -1.929 3.887 1.00 97.81 90 VAL A O 1
ATOM 705 N N . ALA A 1 91 ? -13.119 -3.711 4.610 1.00 97.38 91 ALA A N 1
ATOM 706 C CA . ALA A 1 91 ? -11.973 -4.337 5.261 1.00 97.38 91 ALA A CA 1
ATOM 707 C C . ALA A 1 91 ? -11.177 -5.171 4.252 1.00 97.38 91 ALA A C 1
ATOM 709 O O . ALA A 1 91 ? -11.750 -5.812 3.373 1.00 97.38 91 ALA A O 1
ATOM 710 N N . TYR A 1 92 ? -9.855 -5.214 4.413 1.00 98.31 92 TYR A N 1
ATOM 711 C CA . TYR A 1 92 ? -8.970 -5.945 3.506 1.00 98.31 92 TYR A CA 1
ATOM 712 C C . TYR A 1 92 ? -8.042 -6.893 4.252 1.00 98.31 92 TYR A C 1
ATOM 714 O O . TYR A 1 92 ? -7.596 -6.607 5.366 1.00 98.31 92 TYR A O 1
ATOM 722 N N . ARG A 1 93 ? -7.665 -7.982 3.582 1.00 98.19 93 ARG A N 1
ATOM 723 C CA . ARG A 1 93 ? -6.461 -8.754 3.887 1.00 98.19 93 ARG A CA 1
ATOM 724 C C . ARG A 1 93 ? -5.477 -8.579 2.743 1.00 98.19 93 ARG A C 1
ATOM 726 O O . ARG A 1 93 ? -5.764 -8.956 1.609 1.00 98.19 93 ARG A O 1
ATOM 733 N N . LEU A 1 94 ? -4.314 -8.017 3.036 1.00 98.44 94 LEU A N 1
ATOM 734 C CA . LEU A 1 94 ? -3.302 -7.694 2.039 1.00 98.44 94 LEU A CA 1
ATOM 735 C C . LEU A 1 94 ? -2.066 -8.562 2.235 1.00 98.44 94 LEU A C 1
ATOM 737 O O . LEU A 1 94 ? -1.628 -8.794 3.362 1.00 98.44 94 LEU A O 1
ATOM 741 N N . ARG A 1 95 ? -1.474 -8.990 1.121 1.00 98.00 95 ARG A N 1
ATOM 742 C CA . ARG A 1 95 ? -0.075 -9.402 1.059 1.00 98.00 95 ARG A CA 1
ATOM 743 C C . ARG A 1 95 ? 0.726 -8.184 0.618 1.00 98.00 95 ARG A C 1
ATOM 745 O O . ARG A 1 95 ? 0.512 -7.670 -0.480 1.00 98.00 95 ARG A O 1
ATOM 752 N N . ILE A 1 96 ? 1.628 -7.732 1.474 1.00 97.69 96 ILE A N 1
ATOM 753 C CA . ILE A 1 96 ? 2.494 -6.586 1.213 1.00 97.69 96 ILE A CA 1
ATOM 754 C C . ILE A 1 96 ? 3.959 -7.009 1.218 1.00 97.69 96 ILE A C 1
ATOM 756 O O . ILE A 1 96 ? 4.326 -8.032 1.802 1.00 97.69 96 ILE A O 1
ATOM 760 N N . LYS A 1 97 ? 4.788 -6.184 0.592 1.00 97.50 97 LYS A N 1
ATOM 761 C CA . LYS A 1 97 ? 6.239 -6.218 0.700 1.00 97.50 97 LYS A CA 1
ATOM 762 C C . LYS A 1 97 ? 6.691 -5.000 1.497 1.00 97.50 97 LYS A C 1
ATOM 764 O O . LYS A 1 97 ? 6.459 -3.866 1.084 1.00 97.50 97 LYS A O 1
ATOM 769 N N . GLU A 1 98 ? 7.309 -5.239 2.644 1.00 96.06 98 GLU A N 1
ATOM 770 C CA . GLU A 1 98 ? 7.951 -4.218 3.462 1.00 96.06 98 GLU A CA 1
ATOM 771 C C . GLU A 1 98 ? 9.411 -4.074 3.040 1.00 96.06 98 GLU A C 1
ATOM 773 O O . GLU A 1 98 ? 10.206 -5.011 3.116 1.00 96.06 98 GLU A O 1
ATOM 778 N N . VAL A 1 99 ? 9.759 -2.878 2.588 1.00 95.44 99 VAL A N 1
ATOM 779 C CA . VAL A 1 99 ? 11.064 -2.537 2.036 1.00 95.44 99 VAL A CA 1
ATOM 780 C C . VAL A 1 99 ? 11.720 -1.524 2.958 1.00 95.44 99 VAL A C 1
ATOM 782 O O . VAL A 1 99 ? 11.099 -0.526 3.332 1.00 95.44 99 VAL A O 1
ATOM 785 N N . LYS A 1 100 ? 12.983 -1.762 3.315 1.00 93.19 100 LYS A N 1
ATOM 786 C CA . LYS A 1 100 ? 13.775 -0.781 4.059 1.00 93.19 100 LYS A CA 1
ATOM 787 C C . LYS A 1 100 ? 14.210 0.340 3.123 1.00 93.19 100 LYS A C 1
ATOM 789 O O . LYS A 1 100 ? 14.663 0.081 2.012 1.00 93.19 100 LYS A O 1
ATOM 794 N N . VAL A 1 101 ? 14.056 1.575 3.579 1.00 89.19 101 VAL A N 1
ATOM 795 C CA . VAL A 1 101 ? 14.542 2.767 2.885 1.00 89.19 101 VAL A CA 1
ATOM 796 C C . VAL A 1 101 ? 15.898 3.128 3.454 1.00 89.19 101 VAL A C 1
ATOM 798 O O . VAL A 1 101 ? 16.012 3.393 4.651 1.00 89.19 101 VAL A O 1
ATOM 801 N N . ASP A 1 102 ? 16.913 3.159 2.598 1.00 87.31 102 ASP A N 1
ATOM 802 C CA . ASP A 1 102 ? 18.234 3.637 2.982 1.00 87.31 102 ASP A CA 1
ATOM 803 C C . ASP A 1 102 ? 18.229 5.165 3.076 1.00 87.31 102 ASP A C 1
ATOM 805 O O . ASP A 1 102 ? 17.776 5.851 2.161 1.00 87.31 102 ASP A O 1
ATOM 809 N N . ASN A 1 103 ? 18.758 5.693 4.184 1.00 83.69 103 ASN A N 1
ATOM 810 C CA . ASN A 1 103 ? 18.849 7.129 4.472 1.00 83.69 103 ASN A CA 1
ATOM 811 C C . ASN A 1 103 ? 17.508 7.881 4.310 1.00 83.69 103 ASN A C 1
ATOM 813 O O . ASN A 1 103 ? 17.427 8.820 3.511 1.00 83.69 103 ASN A O 1
ATOM 817 N N . PRO A 1 104 ? 16.445 7.493 5.043 1.00 86.50 104 PRO A N 1
ATOM 818 C CA . PRO A 1 104 ? 15.179 8.208 4.973 1.00 86.50 104 PRO A CA 1
ATOM 819 C C . PRO A 1 104 ? 15.353 9.653 5.482 1.00 86.50 104 PRO A C 1
ATOM 821 O O . PRO A 1 104 ? 16.185 9.897 6.364 1.00 86.50 104 PRO A O 1
ATOM 824 N N . PRO A 1 105 ? 14.562 10.615 4.972 1.00 84.00 105 PRO A N 1
ATOM 825 C CA . PRO A 1 105 ? 14.416 11.922 5.608 1.00 84.00 105 PRO A CA 1
ATOM 826 C C . PRO A 1 105 ? 14.112 11.784 7.106 1.00 84.00 105 PRO A C 1
ATOM 828 O O . PRO A 1 105 ? 13.469 10.821 7.523 1.00 84.00 105 PRO A O 1
ATOM 831 N N . ALA A 1 106 ? 14.557 12.745 7.919 1.00 81.94 106 ALA A N 1
ATOM 832 C CA . ALA A 1 106 ? 14.439 12.670 9.380 1.00 81.94 106 ALA A CA 1
ATOM 833 C C . ALA A 1 106 ? 12.985 12.540 9.883 1.00 81.94 106 ALA A C 1
ATOM 835 O O . ALA A 1 106 ? 12.750 12.051 10.984 1.00 81.94 106 ALA A O 1
ATOM 836 N N . ASP A 1 107 ? 12.023 12.980 9.078 1.00 78.75 107 ASP A N 1
ATOM 837 C CA . ASP A 1 107 ? 10.583 12.988 9.325 1.00 78.75 107 ASP A CA 1
ATOM 838 C C . ASP A 1 107 ? 9.820 11.879 8.573 1.00 78.75 107 ASP A C 1
ATOM 840 O O . ASP A 1 107 ? 8.591 11.819 8.640 1.00 78.75 107 ASP A O 1
ATOM 844 N N . ALA A 1 108 ? 10.525 10.984 7.876 1.00 79.12 108 ALA A N 1
ATOM 845 C CA . ALA A 1 108 ? 9.934 9.904 7.096 1.00 79.12 108 ALA A CA 1
ATOM 846 C C . ALA A 1 108 ? 10.171 8.522 7.722 1.00 79.12 108 ALA A C 1
ATOM 848 O O . ALA A 1 108 ? 11.150 8.267 8.423 1.00 79.12 108 ALA A O 1
ATOM 849 N N . SER A 1 109 ? 9.266 7.590 7.421 1.00 84.88 109 SER A N 1
ATOM 850 C CA . SER A 1 109 ? 9.422 6.183 7.795 1.00 84.88 109 SER A CA 1
ATOM 851 C C . SER A 1 109 ? 10.650 5.569 7.113 1.00 84.88 109 SER A C 1
ATOM 853 O O . SER A 1 109 ? 10.851 5.729 5.909 1.00 84.88 109 SER A O 1
ATOM 855 N N . SER A 1 110 ? 11.422 4.780 7.861 1.00 89.06 110 SER A N 1
ATOM 856 C CA . SER A 1 110 ? 12.478 3.915 7.313 1.00 89.06 110 SER A CA 1
ATOM 857 C C . SER A 1 110 ? 11.929 2.673 6.599 1.00 89.06 110 SER A C 1
ATOM 859 O O . SER A 1 110 ? 12.695 1.877 6.058 1.00 89.06 110 SER A O 1
ATOM 861 N N . LEU A 1 111 ? 10.605 2.499 6.594 1.00 92.62 111 LEU A N 1
ATOM 862 C CA . LEU A 1 111 ? 9.893 1.391 5.969 1.00 92.62 111 LEU A CA 1
ATOM 863 C C . LEU A 1 111 ? 8.910 1.913 4.920 1.00 92.62 111 LEU A C 1
ATOM 865 O O . LEU A 1 111 ? 8.115 2.815 5.197 1.00 92.62 111 LEU A O 1
ATOM 869 N N . ARG A 1 112 ? 8.927 1.287 3.743 1.00 93.94 112 ARG A N 1
ATOM 870 C CA . ARG A 1 112 ? 7.937 1.451 2.672 1.00 93.94 112 ARG A CA 1
ATOM 871 C C . ARG A 1 112 ? 7.152 0.165 2.503 1.00 93.94 112 ARG A C 1
ATOM 873 O O . ARG A 1 112 ? 7.740 -0.914 2.466 1.00 93.94 112 ARG A O 1
ATOM 880 N N . TRP A 1 113 ? 5.832 0.267 2.402 1.00 96.62 113 TRP A N 1
ATOM 881 C CA . TRP A 1 113 ? 4.954 -0.881 2.188 1.00 96.62 113 TRP A CA 1
ATOM 882 C C . TRP A 1 113 ? 4.411 -0.844 0.766 1.00 96.62 113 TRP A C 1
ATOM 884 O O . TRP A 1 113 ? 3.789 0.133 0.362 1.00 96.62 113 TRP A O 1
ATOM 894 N N . ILE A 1 114 ? 4.641 -1.915 0.011 1.00 96.75 114 ILE A N 1
ATOM 895 C CA . ILE A 1 114 ? 4.190 -2.064 -1.374 1.00 96.75 114 ILE A CA 1
ATOM 896 C C . ILE A 1 114 ? 3.147 -3.175 -1.421 1.00 96.75 114 ILE A C 1
ATOM 898 O O . ILE A 1 114 ? 3.369 -4.265 -0.890 1.00 96.75 114 ILE A O 1
ATOM 902 N N . LEU A 1 115 ? 2.004 -2.915 -2.050 1.00 97.56 115 LEU A N 1
ATOM 903 C CA . LEU A 1 115 ? 0.987 -3.933 -2.272 1.00 97.56 115 LEU A CA 1
ATOM 904 C C . LEU A 1 115 ? 1.495 -4.966 -3.282 1.00 97.56 115 LEU A C 1
ATOM 906 O O . LEU A 1 115 ? 1.751 -4.638 -4.438 1.00 97.56 115 LEU A O 1
ATOM 910 N N . GLU A 1 116 ? 1.561 -6.227 -2.863 1.00 96.00 116 GLU A N 1
ATOM 911 C CA . GLU A 1 116 ? 1.774 -7.343 -3.786 1.00 96.00 116 GLU A CA 1
ATOM 912 C C . GLU A 1 116 ? 0.428 -7.865 -4.287 1.00 96.00 116 GLU A C 1
ATOM 914 O O . GLU A 1 116 ? 0.246 -8.108 -5.479 1.00 96.00 116 GLU A O 1
ATOM 919 N N . THR A 1 117 ? -0.531 -8.085 -3.380 1.00 96.94 117 THR A N 1
ATOM 920 C CA . THR A 1 117 ? -1.833 -8.675 -3.723 1.00 96.94 117 THR A CA 1
ATOM 921 C C . THR A 1 117 ? -2.889 -8.372 -2.660 1.00 96.94 117 THR A C 1
ATOM 923 O O . THR A 1 117 ? -2.613 -8.441 -1.460 1.00 96.94 117 THR A O 1
ATOM 926 N N . VAL A 1 118 ? -4.123 -8.108 -3.095 1.00 97.94 118 VAL A N 1
ATOM 927 C CA . VAL A 1 118 ? -5.311 -8.148 -2.228 1.00 97.94 118 VAL A CA 1
ATOM 928 C C . VAL A 1 118 ? -5.747 -9.605 -2.109 1.00 97.94 118 VAL A C 1
ATOM 930 O O . VAL A 1 118 ? -6.141 -10.218 -3.097 1.00 97.94 118 VAL A O 1
ATOM 933 N N . VAL A 1 119 ? -5.615 -10.177 -0.915 1.00 97.81 119 VAL A N 1
ATOM 934 C CA . VAL A 1 119 ? -5.958 -11.582 -0.647 1.00 97.81 119 VAL A CA 1
ATOM 935 C C . VAL A 1 119 ? -7.457 -11.732 -0.412 1.00 97.81 119 VAL A C 1
ATOM 937 O O . VAL A 1 119 ? -8.060 -12.699 -0.862 1.00 97.81 119 VAL A O 1
ATOM 940 N N . GLU A 1 120 ? -8.053 -10.776 0.295 1.00 96.75 120 GLU A N 1
ATOM 941 C CA . GLU A 1 120 ? -9.470 -10.768 0.650 1.00 96.75 120 GLU A CA 1
ATOM 942 C C . GLU A 1 120 ? -9.952 -9.321 0.790 1.00 96.75 120 GLU A C 1
ATOM 944 O O . GLU A 1 120 ? -9.183 -8.450 1.210 1.00 96.75 120 GLU A O 1
ATOM 949 N N . GLN A 1 121 ? -11.221 -9.078 0.465 1.00 96.81 121 GLN A N 1
ATOM 950 C CA . GLN A 1 121 ? -11.911 -7.820 0.732 1.00 96.81 121 GLN A CA 1
ATOM 951 C C . GLN A 1 121 ? -13.345 -8.099 1.185 1.00 96.81 121 GLN A C 1
ATOM 953 O O . GLN A 1 121 ? -14.007 -8.985 0.642 1.00 96.81 121 GLN A O 1
ATOM 958 N N . GLU A 1 122 ? -13.828 -7.334 2.157 1.00 96.38 122 GLU A N 1
ATOM 959 C CA . GLU A 1 122 ? -15.156 -7.493 2.743 1.00 96.38 122 GLU A CA 1
ATOM 960 C C . GLU A 1 122 ? -15.809 -6.125 2.947 1.00 96.38 122 GLU A C 1
ATOM 962 O O . GLU A 1 122 ? -15.260 -5.264 3.632 1.00 96.38 122 GLU A O 1
ATOM 967 N N . VAL A 1 123 ? -16.994 -5.924 2.365 1.00 96.44 123 VAL A N 1
ATOM 968 C CA . VAL A 1 123 ? -17.785 -4.707 2.585 1.00 96.44 123 VAL A CA 1
ATOM 969 C C . VAL A 1 123 ? -18.471 -4.811 3.943 1.00 96.44 123 VAL A C 1
ATOM 971 O O . VAL A 1 123 ? -19.374 -5.628 4.133 1.00 96.44 123 VAL A O 1
ATOM 974 N N . ILE A 1 124 ? -18.066 -3.956 4.873 1.00 92.94 124 ILE A N 1
ATOM 975 C CA . ILE A 1 124 ? -18.660 -3.852 6.198 1.00 92.94 124 ILE A CA 1
ATOM 976 C C . ILE A 1 124 ? -19.858 -2.917 6.103 1.00 92.94 124 ILE A C 1
ATOM 978 O O . ILE A 1 124 ? -19.729 -1.717 5.869 1.00 92.94 124 ILE A O 1
ATOM 982 N N . LYS A 1 125 ? -21.051 -3.494 6.253 1.00 79.06 125 LYS A N 1
ATOM 983 C CA . LYS A 1 125 ? -22.281 -2.711 6.351 1.00 79.06 125 LYS A CA 1
ATOM 984 C C . LYS A 1 125 ? -22.318 -2.042 7.734 1.00 79.06 125 LYS A C 1
ATOM 986 O O . LYS A 1 125 ? -22.047 -2.745 8.710 1.00 79.06 125 LYS A O 1
ATOM 991 N N . PRO A 1 126 ? -22.602 -0.731 7.807 1.00 64.56 126 PRO A N 1
ATOM 992 C CA . PRO A 1 126 ? -22.723 -0.017 9.074 1.00 64.56 126 PRO A CA 1
ATOM 993 C C . PRO A 1 126 ? -23.903 -0.513 9.917 1.00 64.56 126 PRO A C 1
ATOM 995 O O . PRO A 1 126 ? -24.876 -1.050 9.332 1.00 64.56 126 PRO A O 1
#

Foldseek 3Di:
DVVVVVVVVQVVLDWDWDDDPQWIWTDNVPDIDIDGHDDAFDKAKKKWDQAFDFDAQVHTDTFIWMDRDPPDHTDTDRDDAAPDDHDHQKMFIFTWGWDAADPDDPSDDRIHIYTPDTPDMDRHDD

Radius of gyration: 18.87 Å; chains: 1; bounding box: 43×31×52 Å